Protein AF-D2V9Y1-F1 (afdb_monomer_lite)

Secondary structure (DSSP, 8-state):
-HHHHHHHHHHHHHH-HHHHHHHHTTPEEEEEEEEEEEEEEEEEEETTEEEEEEEEEEEEEEEEEEETTEEEEEEEEEEEEES-HHHHHHHHHHHHHHHHHHHHHHHT--GGGTHHHHHHHTT-

Sequence (124 aa):
MIINYLKHQLTQKEKSDMYKHFDRYKLTMKIKDINVDYVDEVEKKIGNNTILSYHAGVSVIVSMTYDNFNSHEQIGCGNFQCDSRGKAVLEAKRIAIDDACQRVCRVFGDIHSGHHNLMMARKQ

InterPro domains:
  IPR041247 Rad52 family [PF04098] (29-111)
  IPR042525 DNA repair protein Rad52/59/22 superfamily [G3DSA:3.30.390.80] (8-117)

Structure (mmCIF, N/CA/C/O backbone):
data_AF-D2V9Y1-F1
#
_entry.id   AF-D2V9Y1-F1
#
loop_
_atom_site.group_PDB
_atom_site.id
_atom_site.type_symbol
_atom_site.label_atom_id
_atom_site.label_alt_id
_atom_site.label_comp_id
_atom_site.label_asym_id
_atom_site.label_entity_id
_atom_site.label_seq_id
_atom_site.pdbx_PDB_ins_code
_atom_site.Cartn_x
_atom_site.Cartn_y
_atom_site.Cartn_z
_atom_site.occupancy
_atom_site.B_iso_or_equiv
_atom_site.auth_seq_id
_atom_site.auth_comp_id
_atom_site.auth_asym_id
_atom_site.auth_atom_id
_atom_site.pdbx_PDB_model_num
ATOM 1 N N . MET A 1 1 ? -23.511 6.122 -7.825 1.00 54.66 1 MET A N 1
ATOM 2 C CA . MET A 1 1 ? -22.543 5.686 -6.789 1.00 54.66 1 MET A CA 1
ATOM 3 C C . MET A 1 1 ? -21.149 5.405 -7.369 1.00 54.66 1 MET A C 1
ATOM 5 O O . MET A 1 1 ? -20.185 5.962 -6.865 1.00 54.66 1 MET A O 1
ATOM 9 N N . ILE A 1 2 ? -21.037 4.652 -8.473 1.00 54.03 2 ILE A N 1
ATOM 10 C CA . ILE A 1 2 ? -19.758 4.295 -9.134 1.00 54.03 2 ILE A CA 1
ATOM 11 C C . ILE A 1 2 ? -18.949 5.518 -9.622 1.00 54.03 2 ILE A C 1
ATOM 13 O O . ILE A 1 2 ? -17.739 5.581 -9.429 1.00 54.03 2 ILE A O 1
ATOM 17 N N . ILE A 1 3 ? -19.615 6.535 -10.181 1.00 55.28 3 ILE A N 1
ATOM 18 C CA . ILE A 1 3 ? -18.956 7.738 -10.730 1.00 55.28 3 ILE A CA 1
ATOM 19 C C . ILE A 1 3 ? -18.210 8.539 -9.648 1.00 55.28 3 ILE A C 1
ATOM 21 O O . ILE A 1 3 ? -17.108 9.026 -9.888 1.00 55.28 3 ILE A O 1
ATOM 25 N N . ASN A 1 4 ? -18.7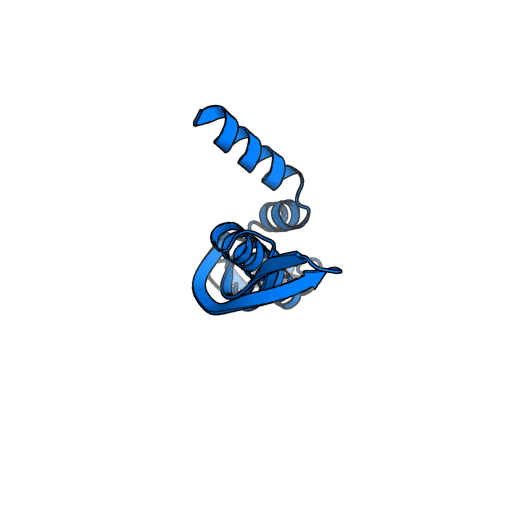74 8.644 -8.440 1.00 48.00 4 ASN A N 1
ATOM 26 C CA . ASN A 1 4 ? -18.153 9.392 -7.343 1.00 48.00 4 ASN A CA 1
ATOM 27 C C . ASN A 1 4 ? -16.939 8.657 -6.765 1.00 48.00 4 ASN A C 1
ATOM 29 O O . ASN A 1 4 ? -15.951 9.297 -6.421 1.00 48.00 4 ASN A O 1
ATOM 33 N N . TYR A 1 5 ? -16.985 7.323 -6.716 1.00 42.47 5 TYR A N 1
ATOM 34 C CA . TYR A 1 5 ? -15.850 6.506 -6.293 1.00 42.47 5 TYR A CA 1
ATOM 35 C C . TYR A 1 5 ? -14.673 6.628 -7.270 1.00 42.47 5 TYR A C 1
ATOM 37 O O . TYR A 1 5 ? -13.550 6.887 -6.848 1.00 42.47 5 TYR A O 1
ATOM 45 N N . LEU A 1 6 ? -14.935 6.534 -8.579 1.00 41.56 6 LEU A N 1
ATOM 46 C CA . LEU A 1 6 ? -13.905 6.697 -9.611 1.00 41.56 6 LEU A CA 1
ATOM 47 C C . LEU A 1 6 ? -13.296 8.104 -9.601 1.00 41.56 6 LEU A C 1
ATOM 49 O O . LEU A 1 6 ? -12.076 8.238 -9.641 1.00 41.56 6 LEU A O 1
ATOM 53 N N . LYS A 1 7 ? -14.126 9.148 -9.470 1.00 45.59 7 LYS A N 1
ATOM 54 C CA . LYS A 1 7 ? -13.642 10.529 -9.315 1.00 45.59 7 LYS A CA 1
ATOM 55 C C . LYS A 1 7 ? -12.767 10.681 -8.073 1.00 45.59 7 LYS A C 1
ATOM 57 O O . LYS A 1 7 ? -11.687 11.250 -8.166 1.00 45.59 7 LYS A O 1
ATOM 62 N N . HIS A 1 8 ? -13.177 10.132 -6.932 1.00 50.62 8 HIS A N 1
ATOM 63 C CA . HIS A 1 8 ? -12.390 10.189 -5.701 1.00 50.62 8 HIS A CA 1
ATOM 64 C C . HIS A 1 8 ? -11.035 9.467 -5.837 1.00 50.62 8 HIS A C 1
ATOM 66 O O . HIS A 1 8 ? -10.018 10.012 -5.419 1.00 50.62 8 HIS A O 1
ATOM 72 N N . GLN A 1 9 ? -10.993 8.293 -6.480 1.00 50.44 9 GLN A N 1
ATOM 73 C CA . GLN A 1 9 ? -9.746 7.566 -6.768 1.00 50.44 9 GLN A CA 1
ATOM 74 C C . GLN A 1 9 ? -8.804 8.360 -7.689 1.00 50.44 9 GLN A C 1
ATOM 76 O O . GLN A 1 9 ? -7.615 8.477 -7.401 1.00 50.44 9 GLN A O 1
ATOM 81 N N . LEU A 1 10 ? -9.337 8.972 -8.754 1.00 54.69 10 LEU A N 1
ATOM 82 C CA . LEU A 1 10 ? -8.582 9.865 -9.643 1.00 54.69 10 LEU A CA 1
ATOM 83 C C . LEU A 1 10 ? -8.013 11.072 -8.887 1.00 54.69 10 LEU A C 1
ATOM 85 O O . LEU A 1 10 ? -6.830 11.373 -9.009 1.00 54.69 10 LEU A O 1
ATOM 89 N N . THR A 1 11 ? -8.822 11.690 -8.024 1.00 53.75 11 THR A N 1
ATOM 90 C CA . THR A 1 11 ? -8.402 12.871 -7.254 1.00 53.75 11 THR A CA 1
ATOM 91 C C . THR A 1 11 ? -7.305 12.527 -6.238 1.00 53.75 11 THR A C 1
ATOM 93 O O . THR A 1 11 ? -6.419 13.338 -5.977 1.00 53.75 11 THR A O 1
ATOM 96 N N . GLN A 1 12 ? -7.339 11.327 -5.644 1.00 55.38 12 GLN A N 1
ATOM 97 C CA . GLN A 1 12 ? -6.270 10.868 -4.750 1.00 55.38 12 GLN A CA 1
ATOM 98 C C . GLN A 1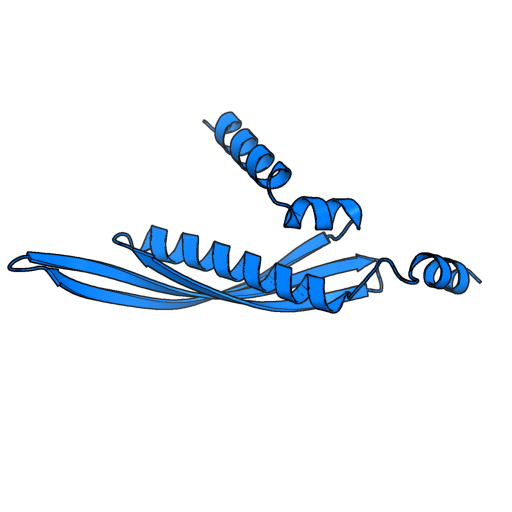 12 ? -4.983 10.531 -5.510 1.00 55.38 12 GLN A C 1
ATOM 100 O O . GLN A 1 12 ? -3.895 10.870 -5.043 1.00 55.38 12 GLN A O 1
ATOM 105 N N . LYS A 1 13 ? -5.102 9.942 -6.705 1.00 57.47 13 LYS A N 1
ATOM 106 C CA . LYS A 1 13 ? -3.963 9.668 -7.588 1.00 57.47 13 LYS A CA 1
ATOM 107 C C . LYS A 1 13 ? -3.257 10.959 -8.019 1.00 57.47 13 LYS A C 1
ATOM 109 O O . LYS A 1 13 ? -2.038 11.030 -7.952 1.00 57.47 13 LYS A O 1
ATOM 114 N N . GLU A 1 14 ? -4.010 11.995 -8.385 1.00 57.88 14 GLU A N 1
ATOM 115 C CA . GLU A 1 14 ? -3.469 13.306 -8.786 1.00 57.88 14 GLU A CA 1
ATOM 116 C C . GLU A 1 14 ? -2.800 14.068 -7.633 1.00 57.88 14 GLU A C 1
ATOM 118 O O . GLU A 1 14 ? -1.880 14.856 -7.856 1.00 57.88 14 GLU A O 1
ATOM 123 N N . LYS A 1 15 ? -3.239 13.842 -6.389 1.00 63.53 15 LYS A N 1
ATOM 124 C CA . LYS A 1 15 ? -2.666 14.494 -5.202 1.00 63.53 15 LYS A CA 1
ATOM 125 C C . LYS A 1 15 ? -1.422 13.800 -4.659 1.00 63.53 15 LYS A C 1
ATOM 127 O O . LYS A 1 15 ? -0.627 14.454 -3.995 1.00 63.53 15 LYS A O 1
ATOM 132 N N . SER A 1 16 ? -1.245 12.513 -4.930 1.00 64.69 16 SER A N 1
ATOM 133 C CA . SER A 1 16 ? -0.113 11.745 -4.417 1.00 64.69 16 SER A CA 1
ATOM 134 C C . SER A 1 16 ? 1.156 12.023 -5.222 1.00 64.69 16 SER A C 1
ATOM 136 O O . SER A 1 16 ? 1.237 11.739 -6.419 1.00 64.69 16 SER A O 1
ATOM 138 N N . ASP A 1 17 ? 2.178 12.549 -4.551 1.00 66.69 17 ASP A N 1
ATOM 139 C CA . ASP A 1 17 ? 3.473 12.842 -5.174 1.00 66.69 17 ASP A CA 1
ATOM 140 C C . ASP A 1 17 ? 4.165 11.582 -5.710 1.00 66.69 17 ASP A C 1
ATOM 142 O O . ASP A 1 17 ? 4.879 11.645 -6.710 1.00 66.69 17 ASP A O 1
ATOM 146 N N . MET A 1 18 ? 3.869 10.419 -5.123 1.00 67.38 18 MET A N 1
ATOM 147 C CA . MET A 1 18 ? 4.318 9.120 -5.619 1.00 67.38 18 MET A CA 1
ATOM 148 C C . MET A 1 18 ? 3.749 8.815 -7.011 1.00 67.38 18 MET A C 1
ATOM 150 O O . MET A 1 18 ? 4.490 8.444 -7.917 1.00 67.38 18 MET A O 1
ATOM 154 N N . TYR A 1 19 ? 2.447 9.013 -7.223 1.00 66.12 19 TYR A N 1
ATOM 155 C CA . TYR A 1 19 ? 1.838 8.753 -8.530 1.00 66.12 19 TYR A CA 1
ATOM 156 C C . TYR A 1 19 ? 2.288 9.760 -9.591 1.00 66.12 19 TYR A C 1
ATOM 158 O O . TYR A 1 19 ? 2.488 9.370 -10.741 1.00 66.12 19 TYR A O 1
ATOM 166 N N . LYS A 1 20 ? 2.524 11.024 -9.213 1.00 70.31 20 LYS A N 1
ATOM 167 C CA . LYS A 1 20 ? 3.159 12.006 -10.110 1.00 70.31 20 LYS A CA 1
ATOM 168 C C . LYS A 1 20 ? 4.572 11.577 -10.502 1.00 70.31 20 LYS A C 1
ATOM 170 O O . LYS A 1 20 ? 4.977 11.793 -11.641 1.00 70.31 20 LYS A O 1
ATOM 175 N N . HIS A 1 21 ? 5.316 10.973 -9.574 1.00 68.81 21 HIS A N 1
ATOM 176 C CA . HIS A 1 21 ? 6.627 10.399 -9.856 1.00 68.81 21 HIS A CA 1
ATOM 177 C C . HIS A 1 21 ? 6.496 9.260 -10.875 1.00 68.81 21 HIS A C 1
ATOM 179 O O . HIS A 1 21 ? 7.158 9.300 -11.906 1.00 68.81 21 HIS A O 1
ATOM 185 N N . PHE A 1 22 ? 5.581 8.307 -10.671 1.00 73.19 22 PHE A N 1
ATOM 186 C CA . PHE A 1 22 ? 5.387 7.210 -11.627 1.00 73.19 22 PHE A CA 1
ATOM 187 C C . PHE A 1 22 ? 5.053 7.711 -13.026 1.00 73.19 22 PHE A C 1
ATOM 189 O O . PHE A 1 22 ? 5.660 7.260 -13.992 1.00 73.19 22 PHE A O 1
ATOM 196 N N . ASP A 1 23 ? 4.132 8.667 -13.128 1.00 72.56 23 ASP A N 1
ATOM 197 C CA . ASP A 1 23 ? 3.695 9.209 -14.411 1.00 72.56 23 ASP A CA 1
ATOM 198 C C . ASP A 1 23 ? 4.831 9.958 -15.123 1.00 72.56 23 ASP A C 1
ATOM 200 O O . ASP A 1 23 ? 5.095 9.727 -16.305 1.00 72.56 23 ASP A O 1
ATOM 204 N N . ARG A 1 24 ? 5.606 10.761 -14.377 1.00 73.62 24 ARG A N 1
ATOM 205 C CA . ARG A 1 24 ? 6.778 11.481 -14.900 1.00 73.62 24 ARG A CA 1
ATOM 206 C C . ARG A 1 24 ? 7.804 10.547 -15.546 1.00 73.62 24 ARG A C 1
ATOM 208 O O . ARG A 1 24 ? 8.347 10.897 -16.593 1.00 73.62 24 ARG A O 1
ATOM 215 N N . TYR A 1 25 ? 8.078 9.388 -14.946 1.00 71.50 25 TYR A N 1
ATOM 216 C CA . TYR A 1 25 ? 9.054 8.422 -15.477 1.00 71.50 25 TYR A CA 1
ATOM 217 C C . TYR A 1 25 ? 8.406 7.247 -16.208 1.00 71.50 25 TYR A C 1
ATOM 219 O O . TYR A 1 25 ? 9.106 6.302 -16.551 1.00 71.50 25 TYR A O 1
ATOM 227 N N . LYS A 1 26 ? 7.094 7.286 -16.469 1.00 79.06 26 LYS A N 1
ATOM 228 C CA . LYS A 1 26 ? 6.347 6.189 -17.108 1.00 79.06 26 LYS A CA 1
ATOM 229 C C . LYS A 1 26 ? 6.535 4.830 -16.412 1.00 79.06 26 LYS A C 1
ATOM 231 O O . LYS A 1 26 ? 6.512 3.788 -17.064 1.00 79.06 26 LYS A O 1
ATOM 236 N N . LEU A 1 27 ? 6.708 4.833 -15.088 1.00 83.25 27 LEU A N 1
ATOM 237 C CA . LEU A 1 27 ? 6.828 3.609 -14.300 1.00 83.25 27 LEU A CA 1
ATOM 238 C C . LEU A 1 27 ? 5.486 2.880 -14.270 1.00 83.25 27 LEU A C 1
ATOM 240 O O . LEU A 1 27 ? 4.454 3.446 -13.906 1.00 83.25 27 LEU A O 1
ATOM 244 N N . THR A 1 28 ? 5.509 1.593 -14.602 1.00 88.00 28 THR A N 1
ATOM 245 C CA . THR A 1 28 ? 4.348 0.712 -14.473 1.00 88.00 28 THR A CA 1
ATOM 246 C C . THR A 1 28 ? 4.462 -0.090 -13.184 1.00 88.00 28 THR A C 1
ATOM 248 O O . THR A 1 28 ? 5.390 -0.881 -13.028 1.00 88.00 28 THR A O 1
ATOM 251 N N . MET A 1 29 ? 3.512 0.105 -12.268 1.00 89.44 29 MET A N 1
ATOM 252 C CA . MET A 1 29 ? 3.426 -0.629 -11.003 1.00 89.44 29 MET A CA 1
ATOM 253 C C . MET A 1 29 ? 2.578 -1.896 -11.162 1.00 89.44 29 MET A C 1
ATOM 255 O O . MET A 1 29 ? 1.468 -1.848 -11.694 1.00 89.44 29 MET A O 1
ATOM 259 N N . LYS A 1 30 ? 3.060 -3.016 -10.622 1.00 93.25 30 LYS A N 1
ATOM 260 C CA . LYS A 1 30 ? 2.315 -4.268 -10.476 1.00 93.25 30 LYS A CA 1
ATOM 261 C C . LYS A 1 30 ? 2.470 -4.799 -9.055 1.00 93.25 30 LYS A C 1
ATOM 263 O O . LYS A 1 30 ? 3.584 -5.017 -8.591 1.00 93.25 30 LYS A O 1
ATOM 268 N N . ILE A 1 31 ? 1.352 -5.073 -8.393 1.00 95.62 31 ILE A N 1
ATOM 269 C CA . ILE A 1 31 ? 1.356 -5.846 -7.148 1.00 95.62 31 ILE A CA 1
ATOM 270 C C . ILE A 1 31 ? 1.509 -7.321 -7.528 1.00 95.62 31 ILE A C 1
ATOM 272 O O . ILE A 1 31 ? 0.726 -7.836 -8.329 1.00 95.62 31 ILE A O 1
ATOM 276 N N . LYS A 1 32 ? 2.551 -7.977 -7.012 1.00 96.62 32 LYS A N 1
ATOM 277 C CA . LYS A 1 32 ? 2.812 -9.404 -7.241 1.00 96.62 32 LYS A CA 1
ATOM 278 C C . LYS A 1 32 ? 2.107 -10.270 -6.213 1.00 96.62 32 LYS A C 1
ATOM 280 O O . LYS A 1 32 ? 1.516 -11.271 -6.602 1.00 96.62 32 LYS A O 1
ATOM 285 N N . ASP A 1 33 ? 2.154 -9.859 -4.951 1.00 97.69 33 ASP A N 1
ATOM 286 C CA . ASP A 1 33 ? 1.528 -10.587 -3.856 1.00 97.69 33 ASP A CA 1
ATOM 287 C C . ASP A 1 33 ? 1.150 -9.653 -2.701 1.00 97.69 33 ASP A C 1
ATOM 289 O O . ASP A 1 33 ? 1.752 -8.588 -2.532 1.00 97.69 33 ASP A O 1
ATOM 293 N N . ILE A 1 34 ? 0.141 -10.051 -1.928 1.00 97.81 34 ILE A N 1
ATOM 294 C CA . ILE A 1 34 ? -0.305 -9.389 -0.699 1.00 97.81 34 ILE A CA 1
ATOM 295 C C . ILE A 1 34 ? -0.614 -10.475 0.325 1.00 97.81 34 ILE A C 1
ATOM 297 O O . ILE A 1 34 ? -1.585 -11.214 0.154 1.00 97.81 34 ILE A O 1
ATOM 301 N N . ASN A 1 35 ? 0.117 -10.487 1.435 1.00 98.44 35 ASN A N 1
ATOM 302 C CA . ASN A 1 35 ? -0.139 -11.387 2.546 1.00 98.44 35 ASN A CA 1
ATOM 303 C C . ASN A 1 35 ? -0.610 -10.621 3.786 1.00 98.44 35 ASN A C 1
ATOM 305 O O . ASN A 1 35 ? -0.029 -9.610 4.173 1.00 98.44 35 ASN A O 1
ATOM 309 N N . VAL A 1 36 ? -1.681 -11.105 4.416 1.00 98.25 36 VAL A N 1
ATOM 310 C CA . VAL A 1 36 ? -2.076 -10.639 5.751 1.00 98.25 36 VAL A CA 1
ATOM 311 C C . VAL A 1 36 ? -1.353 -11.528 6.752 1.00 98.25 36 VAL A C 1
ATOM 313 O O . VAL A 1 36 ? -1.737 -12.680 6.931 1.00 98.25 36 VAL A O 1
ATOM 316 N N . ASP A 1 37 ? -0.299 -10.999 7.368 1.00 98.44 37 ASP A N 1
ATOM 317 C CA . ASP A 1 37 ? 0.598 -11.776 8.226 1.00 98.44 37 ASP A CA 1
ATOM 318 C C . ASP A 1 37 ? -0.069 -12.116 9.565 1.00 98.44 37 ASP A C 1
ATOM 320 O O . ASP A 1 37 ? 0.062 -13.231 10.064 1.00 98.44 37 ASP A O 1
ATOM 324 N N . TYR A 1 38 ? -0.818 -11.164 10.132 1.00 98.44 38 TYR A N 1
ATOM 325 C CA . TYR A 1 38 ? -1.598 -11.363 11.353 1.00 98.44 38 TYR A CA 1
ATOM 326 C C . TYR A 1 38 ? -2.786 -10.401 11.436 1.00 98.44 38 TYR A C 1
ATOM 328 O O . TYR A 1 38 ? -2.797 -9.329 10.820 1.00 98.44 38 TYR A O 1
ATOM 336 N N . VAL A 1 39 ? -3.785 -10.790 12.232 1.00 98.06 39 VAL A N 1
ATOM 337 C CA . VAL A 1 39 ? -4.895 -9.933 12.659 1.00 98.06 39 VAL A CA 1
ATOM 338 C C . VAL A 1 39 ? -5.247 -10.292 14.096 1.00 98.06 39 VAL A C 1
ATOM 340 O O . VAL A 1 39 ? -5.962 -11.266 14.332 1.00 98.06 39 VAL A O 1
ATOM 343 N N . ASP A 1 40 ? -4.771 -9.482 15.029 1.00 98.06 40 ASP A N 1
ATOM 344 C CA . ASP A 1 40 ? -4.932 -9.718 16.456 1.00 98.06 40 ASP A CA 1
ATOM 345 C C . ASP A 1 40 ? -6.081 -8.890 17.016 1.00 98.06 40 ASP A C 1
ATOM 347 O O . ASP A 1 40 ? -6.266 -7.720 16.666 1.00 98.06 40 ASP A O 1
ATOM 351 N N . GLU A 1 41 ? -6.841 -9.500 17.916 1.00 97.25 41 GLU A N 1
ATOM 352 C CA . GLU A 1 41 ? -7.829 -8.822 18.741 1.00 97.25 41 GLU A CA 1
ATOM 353 C C . GLU A 1 41 ? -7.162 -8.370 20.044 1.00 97.25 41 GLU A C 1
ATOM 355 O O . GLU A 1 41 ? -6.516 -9.147 20.743 1.00 97.25 41 GLU A O 1
ATOM 360 N N . VAL A 1 42 ? -7.279 -7.082 20.345 1.00 93.88 42 VAL A N 1
ATOM 361 C CA . VAL A 1 42 ? -6.606 -6.411 21.453 1.00 93.88 42 VAL A CA 1
ATOM 362 C C . VAL A 1 42 ? -7.653 -5.695 22.290 1.00 93.88 42 VAL A C 1
ATOM 364 O O . VAL A 1 42 ? -8.209 -4.668 21.882 1.00 93.88 42 VAL A O 1
ATOM 367 N N . GLU A 1 43 ? -7.889 -6.210 23.490 1.00 93.00 43 GLU A N 1
ATOM 368 C CA . GLU A 1 43 ? -8.713 -5.547 24.494 1.00 93.00 43 GLU A CA 1
ATOM 369 C C . GLU A 1 43 ? -7.935 -4.408 25.165 1.00 93.00 43 GLU A C 1
ATOM 371 O O . GLU A 1 43 ? -6.856 -4.600 25.729 1.00 93.00 43 GLU A O 1
ATOM 376 N N . LYS A 1 44 ? -8.505 -3.202 25.149 1.00 86.38 44 LYS A N 1
ATOM 377 C CA . LYS A 1 44 ? -8.012 -2.052 25.912 1.00 86.38 44 LYS A CA 1
ATOM 378 C C . LYS A 1 44 ? -8.990 -1.712 27.023 1.00 86.38 44 LYS A C 1
ATOM 380 O O . LYS A 1 44 ? -10.128 -1.328 26.762 1.00 86.38 44 LYS A O 1
ATOM 385 N N . LYS A 1 45 ? -8.523 -1.782 28.268 1.00 88.62 45 LYS A N 1
ATOM 386 C CA . LYS A 1 45 ? -9.262 -1.259 29.421 1.00 88.62 45 LYS A CA 1
ATOM 387 C C . LYS A 1 45 ? -9.053 0.249 29.516 1.00 88.62 45 LYS A C 1
ATOM 389 O O . LYS A 1 45 ? -7.921 0.710 29.636 1.00 88.62 45 LYS A O 1
ATOM 394 N N . ILE A 1 46 ? -10.141 1.009 29.461 1.00 85.19 46 ILE A N 1
ATOM 395 C CA . ILE A 1 46 ? -10.156 2.458 29.672 1.00 85.19 46 ILE A CA 1
ATOM 396 C C . ILE A 1 46 ? -11.122 2.739 30.823 1.00 85.19 46 ILE A C 1
ATOM 398 O O . ILE A 1 46 ? -12.343 2.718 30.658 1.00 85.19 46 ILE A O 1
ATOM 402 N N . GLY A 1 47 ? -10.565 2.958 32.017 1.00 87.38 47 GLY A N 1
ATOM 403 C CA . GLY A 1 47 ? -11.345 3.015 33.254 1.00 87.38 47 GLY A CA 1
ATOM 404 C C . GLY A 1 47 ? -12.055 1.684 33.517 1.00 87.38 47 GLY A C 1
ATOM 405 O O . GLY A 1 47 ? -11.412 0.636 33.536 1.00 87.38 47 GLY A O 1
ATOM 406 N N . ASN A 1 48 ? -13.381 1.732 33.669 1.00 89.75 48 ASN A N 1
ATOM 407 C CA . ASN A 1 48 ? -14.225 0.545 33.863 1.00 89.75 48 ASN A CA 1
ATOM 408 C C . ASN A 1 48 ? -14.725 -0.076 32.546 1.00 89.75 48 ASN A C 1
ATOM 410 O O . ASN A 1 48 ? -15.410 -1.096 32.582 1.00 89.75 48 ASN A O 1
ATOM 414 N N . ASN A 1 49 ? -14.407 0.525 31.396 1.00 87.44 49 ASN A N 1
ATOM 415 C CA . ASN A 1 49 ? -14.855 0.042 30.094 1.00 87.44 49 ASN A CA 1
ATOM 416 C C . ASN A 1 49 ? -13.763 -0.786 29.415 1.00 87.44 49 ASN A C 1
ATOM 418 O O . ASN A 1 49 ? -12.584 -0.430 29.451 1.00 87.44 49 ASN A O 1
ATOM 422 N N . THR A 1 50 ? -14.176 -1.845 28.726 1.00 87.50 50 THR A N 1
ATOM 423 C CA . THR A 1 50 ? -13.314 -2.621 27.831 1.00 87.50 50 THR A CA 1
ATOM 424 C C . THR A 1 50 ? -13.670 -2.256 26.398 1.00 87.50 50 THR A C 1
ATOM 426 O O . THR A 1 50 ? -14.823 -2.386 25.992 1.00 87.50 50 THR A O 1
ATOM 429 N N . ILE A 1 51 ? -12.693 -1.767 25.640 1.00 91.06 51 ILE A N 1
ATOM 430 C CA . ILE A 1 51 ? -12.839 -1.454 24.220 1.00 91.06 51 ILE A CA 1
ATOM 431 C C . ILE A 1 51 ? -12.076 -2.499 23.423 1.00 91.06 51 ILE A C 1
ATOM 433 O O . ILE A 1 51 ? -10.923 -2.805 23.728 1.00 91.06 51 ILE A O 1
ATOM 437 N N . LEU A 1 52 ? -12.717 -3.011 22.380 1.00 93.25 52 LEU A N 1
ATOM 438 C CA . LEU A 1 52 ? -12.095 -3.927 21.445 1.00 93.25 52 LEU A CA 1
ATOM 439 C C . LEU A 1 52 ? -11.366 -3.155 20.347 1.00 93.25 52 LEU A C 1
ATOM 441 O O . LEU A 1 52 ? -11.921 -2.234 19.747 1.00 93.25 52 LEU A O 1
ATOM 445 N N . SER A 1 53 ? -10.126 -3.534 20.070 1.00 95.19 53 SER A N 1
ATOM 446 C CA . SER A 1 53 ? -9.361 -3.019 18.938 1.00 95.19 53 SER A CA 1
ATOM 447 C C . SER A 1 53 ? -8.728 -4.169 18.172 1.00 95.19 53 SER A C 1
ATOM 449 O O . SER A 1 53 ? -8.454 -5.215 18.739 1.00 95.19 53 SER A O 1
ATOM 451 N N . TYR A 1 54 ? -8.494 -3.978 16.884 1.00 97.69 54 TYR A N 1
ATOM 452 C CA . TYR A 1 54 ? -7.884 -4.964 16.008 1.00 97.69 54 TYR A CA 1
ATOM 453 C C . TYR A 1 54 ? -6.587 -4.404 15.463 1.00 97.69 54 TYR A C 1
ATOM 455 O O . TYR A 1 54 ? -6.576 -3.278 14.958 1.00 97.69 54 TYR A O 1
ATOM 463 N N . HIS A 1 55 ? -5.518 -5.185 15.547 1.00 98.06 55 HIS A N 1
ATOM 464 C CA . HIS A 1 55 ? -4.208 -4.846 15.016 1.00 98.06 55 HIS A CA 1
ATOM 465 C C . HIS A 1 55 ? -3.866 -5.805 13.879 1.00 98.06 55 HIS A C 1
ATOM 467 O O . HIS A 1 55 ? -3.803 -7.013 14.083 1.00 98.06 55 HIS A O 1
ATOM 473 N N . ALA A 1 56 ? -3.688 -5.276 12.673 1.00 98.56 56 ALA A N 1
ATOM 474 C CA . ALA A 1 56 ? -3.354 -6.077 11.503 1.00 98.56 56 ALA A CA 1
ATOM 475 C C . ALA A 1 56 ? -1.958 -5.729 10.994 1.00 98.56 56 ALA A C 1
ATOM 477 O O . ALA A 1 56 ? -1.621 -4.547 10.911 1.00 98.56 56 ALA A O 1
ATOM 478 N N . GLY A 1 57 ? -1.199 -6.752 10.604 1.00 98.56 57 GLY A N 1
ATOM 479 C CA . GLY A 1 57 ? 0.060 -6.635 9.875 1.00 98.56 57 GLY A CA 1
ATOM 480 C C . GLY A 1 57 ? -0.068 -7.240 8.485 1.00 98.56 57 GLY A C 1
ATOM 481 O O . GLY A 1 57 ? -0.702 -8.281 8.304 1.00 98.56 57 GLY A O 1
ATOM 482 N N . VAL A 1 58 ? 0.490 -6.558 7.492 1.00 98.81 58 VAL A N 1
ATOM 483 C CA . VAL A 1 58 ? 0.417 -6.942 6.084 1.00 98.81 58 VAL A CA 1
ATOM 484 C C . VAL A 1 58 ? 1.777 -6.743 5.432 1.00 98.81 58 VAL A C 1
ATOM 486 O O . VAL A 1 58 ? 2.401 -5.691 5.595 1.00 98.81 58 VAL A O 1
ATOM 489 N N . SER A 1 59 ? 2.169 -7.712 4.614 1.00 98.56 59 SER A N 1
ATOM 490 C CA . SER A 1 59 ? 3.312 -7.638 3.718 1.00 98.56 59 SER A CA 1
ATOM 491 C C . SER A 1 59 ? 2.848 -7.656 2.258 1.00 98.56 59 SER A C 1
ATOM 493 O O . SER A 1 59 ? 1.858 -8.294 1.893 1.00 98.56 59 SER A O 1
ATOM 495 N N . VAL A 1 60 ? 3.520 -6.888 1.403 1.00 98.25 60 VAL A N 1
ATOM 496 C CA . VAL A 1 60 ? 3.187 -6.748 -0.022 1.00 98.25 60 VAL A CA 1
ATOM 497 C C . VAL A 1 60 ? 4.455 -6.802 -0.850 1.00 98.25 60 VAL A C 1
ATOM 499 O O . VAL A 1 60 ? 5.445 -6.175 -0.494 1.00 98.25 60 VAL A O 1
ATOM 502 N N . ILE A 1 61 ? 4.415 -7.488 -1.991 1.00 97.69 61 ILE A N 1
ATOM 503 C CA . ILE A 1 61 ? 5.484 -7.435 -2.992 1.00 97.69 61 IL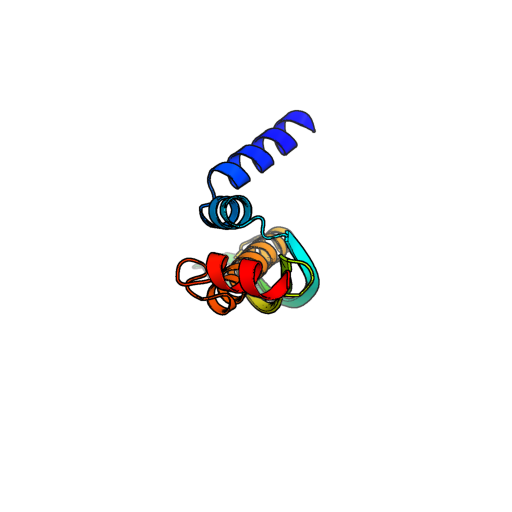E A CA 1
ATOM 504 C C . ILE A 1 61 ? 5.010 -6.573 -4.161 1.00 97.69 61 ILE A C 1
ATOM 506 O O . ILE A 1 61 ? 4.037 -6.908 -4.845 1.00 97.69 61 ILE A O 1
ATOM 510 N N . VAL A 1 62 ? 5.716 -5.470 -4.413 1.00 95.50 62 VAL A N 1
ATOM 511 C CA . VAL A 1 62 ? 5.485 -4.595 -5.569 1.00 95.50 62 VAL A CA 1
ATOM 512 C C . VAL A 1 62 ? 6.643 -4.720 -6.543 1.00 95.50 62 VAL A C 1
ATOM 514 O O . VAL A 1 62 ? 7.807 -4.694 -6.156 1.00 95.50 62 VAL A O 1
ATOM 517 N N . SER A 1 63 ? 6.302 -4.803 -7.824 1.00 93.69 63 SER A N 1
ATOM 518 C CA . SER A 1 63 ? 7.214 -4.667 -8.951 1.00 93.69 63 SER A CA 1
ATOM 519 C C . SER A 1 63 ? 6.941 -3.342 -9.656 1.00 93.69 63 SER A C 1
ATOM 521 O O . SER A 1 63 ? 5.783 -3.015 -9.929 1.00 93.69 63 SER A O 1
ATOM 523 N N . MET A 1 64 ? 7.988 -2.585 -9.976 1.00 90.44 64 MET A N 1
ATOM 524 C CA . MET A 1 64 ? 7.889 -1.460 -10.906 1.00 90.44 64 MET A CA 1
ATOM 525 C C . MET A 1 64 ? 8.796 -1.686 -12.098 1.00 90.44 64 MET A C 1
ATOM 527 O O . MET A 1 64 ? 9.927 -2.142 -11.953 1.00 90.44 64 MET A O 1
ATOM 531 N N . THR A 1 65 ? 8.283 -1.347 -13.273 1.00 90.00 65 THR A N 1
ATOM 532 C CA . THR A 1 65 ? 8.984 -1.469 -14.553 1.00 90.00 65 THR A CA 1
ATOM 533 C C . THR A 1 65 ? 9.103 -0.090 -15.188 1.00 90.00 65 THR A C 1
ATOM 535 O O . THR A 1 65 ? 8.088 0.586 -15.361 1.00 90.00 65 THR A O 1
ATOM 538 N N . TYR A 1 66 ? 10.327 0.322 -15.516 1.00 82.31 66 TYR A N 1
ATOM 539 C CA . TYR A 1 66 ? 10.616 1.555 -16.255 1.00 82.31 66 TYR A CA 1
ATOM 540 C C . TYR A 1 66 ? 10.626 1.312 -17.766 1.00 82.31 66 TYR A C 1
ATOM 542 O O . TYR A 1 66 ? 9.984 2.030 -18.527 1.00 82.31 66 TYR A O 1
ATOM 550 N N . ASP A 1 67 ? 11.319 0.257 -18.190 1.00 79.62 67 ASP A N 1
ATOM 551 C CA . ASP A 1 67 ? 11.359 -0.219 -19.568 1.00 79.62 67 ASP A CA 1
ATOM 552 C C . ASP A 1 67 ? 11.463 -1.754 -19.594 1.00 79.62 67 ASP A C 1
ATOM 554 O O . ASP A 1 67 ? 11.503 -2.404 -18.550 1.00 79.62 67 ASP A O 1
ATOM 558 N N . ASN A 1 68 ? 11.515 -2.345 -20.789 1.00 74.31 68 ASN A N 1
ATOM 559 C CA . ASN A 1 68 ? 11.551 -3.802 -20.974 1.00 74.31 68 ASN A CA 1
ATOM 560 C C . ASN A 1 68 ? 12.749 -4.508 -20.309 1.00 74.31 68 ASN A C 1
ATOM 562 O O . ASN A 1 68 ? 12.750 -5.734 -20.222 1.00 74.31 68 ASN A O 1
AT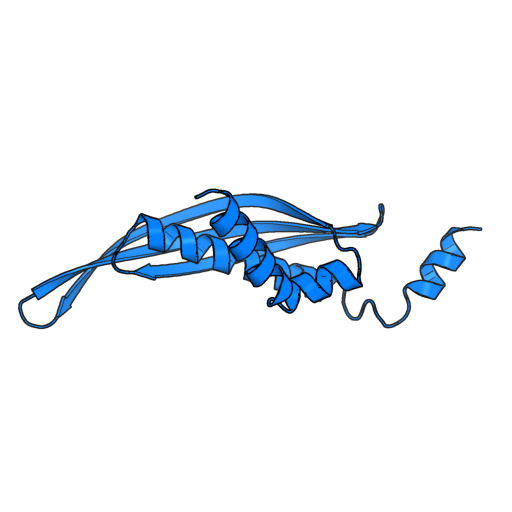OM 566 N N . PHE A 1 69 ? 13.770 -3.769 -19.877 1.00 76.69 69 PHE A N 1
ATOM 567 C CA . PHE A 1 69 ? 15.010 -4.303 -19.317 1.00 76.69 69 PHE A CA 1
ATOM 568 C C . PHE A 1 69 ? 15.267 -3.838 -17.883 1.00 76.69 69 PHE A C 1
ATOM 570 O O . PHE A 1 69 ? 16.201 -4.327 -17.249 1.00 76.69 69 PHE A O 1
ATOM 577 N N . ASN A 1 70 ? 14.474 -2.894 -17.375 1.00 82.94 70 ASN A N 1
ATOM 578 C CA . ASN A 1 70 ? 14.666 -2.302 -16.066 1.00 82.94 70 ASN A CA 1
ATOM 579 C C . ASN A 1 70 ? 13.394 -2.418 -15.223 1.00 82.94 70 ASN A C 1
ATOM 581 O O . ASN A 1 70 ? 12.465 -1.606 -15.317 1.00 82.94 70 ASN A O 1
ATOM 585 N N . SER A 1 71 ? 13.380 -3.454 -14.388 1.00 90.56 71 SER A N 1
ATOM 586 C CA . SER A 1 71 ? 12.346 -3.689 -13.393 1.00 90.56 71 SER A CA 1
ATOM 587 C C . SER A 1 71 ? 12.964 -4.046 -12.052 1.00 90.56 71 SER A C 1
ATOM 589 O O . SER A 1 71 ? 13.891 -4.857 -11.990 1.00 90.56 71 SER A O 1
ATOM 591 N N . HIS A 1 72 ? 12.388 -3.515 -10.982 1.00 92.38 72 HIS A N 1
ATOM 592 C CA . HIS A 1 72 ? 12.789 -3.827 -9.619 1.00 92.38 72 HIS A CA 1
ATOM 593 C C . HIS A 1 72 ? 11.582 -4.251 -8.796 1.00 92.38 72 HIS A C 1
ATOM 595 O O . HIS A 1 72 ? 10.473 -3.745 -8.980 1.00 92.38 72 HIS A O 1
ATOM 601 N N . GLU A 1 73 ? 11.818 -5.180 -7.876 1.00 95.06 73 GLU A N 1
ATOM 602 C CA . GLU A 1 73 ? 10.820 -5.648 -6.925 1.00 95.06 73 GLU A CA 1
ATOM 603 C C . GLU A 1 73 ? 11.290 -5.349 -5.509 1.00 95.06 73 GLU A C 1
ATOM 605 O O . GLU A 1 73 ? 12.476 -5.473 -5.199 1.00 95.06 73 GLU A O 1
ATOM 610 N N . GLN A 1 74 ? 10.361 -4.942 -4.653 1.00 96.75 74 GLN A N 1
ATOM 611 C CA . GLN A 1 74 ? 10.604 -4.802 -3.225 1.00 96.75 74 GLN A CA 1
ATOM 612 C C . GLN A 1 74 ? 9.393 -5.286 -2.448 1.00 96.75 74 GLN A C 1
ATOM 614 O O . GLN A 1 74 ? 8.244 -5.162 -2.881 1.00 96.75 74 GLN A O 1
ATOM 619 N N . ILE A 1 75 ? 9.690 -5.810 -1.267 1.00 97.81 75 ILE A N 1
ATOM 620 C CA . ILE A 1 75 ? 8.697 -6.041 -0.231 1.00 97.81 75 ILE A CA 1
ATOM 621 C C . ILE A 1 75 ? 8.392 -4.718 0.479 1.00 97.81 75 ILE A C 1
ATOM 623 O O . ILE A 1 75 ? 9.281 -3.885 0.646 1.00 97.81 75 ILE A O 1
ATOM 627 N N . GLY A 1 76 ? 7.160 -4.522 0.911 1.00 97.62 76 GLY A N 1
ATOM 628 C CA . GLY A 1 76 ? 6.780 -3.466 1.836 1.00 97.62 76 GLY A CA 1
ATOM 629 C C . GLY A 1 76 ? 5.915 -4.020 2.944 1.00 97.62 76 GLY A C 1
ATOM 630 O O . GLY A 1 76 ? 5.223 -5.025 2.761 1.00 97.62 76 GLY A O 1
ATOM 631 N N . CYS A 1 77 ? 5.979 -3.365 4.093 1.00 98.25 77 CYS A N 1
ATOM 632 C CA . CYS A 1 77 ? 5.275 -3.790 5.291 1.00 98.25 77 CYS A CA 1
ATOM 633 C C . CYS A 1 77 ? 4.395 -2.657 5.810 1.00 98.25 77 CYS A C 1
ATOM 635 O O . CYS A 1 77 ? 4.768 -1.487 5.784 1.00 98.25 77 CYS A O 1
ATOM 637 N N . GLY A 1 78 ? 3.225 -3.014 6.322 1.00 98.12 78 GLY A N 1
ATOM 638 C CA . GLY A 1 78 ? 2.295 -2.070 6.918 1.00 98.12 78 GLY A CA 1
ATOM 639 C C . GLY A 1 78 ? 1.571 -2.702 8.086 1.00 98.12 78 GLY A C 1
ATOM 640 O O . GLY A 1 78 ? 1.220 -3.880 8.053 1.00 98.12 78 GLY A O 1
ATOM 641 N N . ASN A 1 79 ? 1.337 -1.912 9.126 1.00 98.31 79 ASN A N 1
ATOM 642 C CA . ASN A 1 79 ? 0.463 -2.295 10.220 1.00 98.31 79 ASN A CA 1
ATOM 643 C C . ASN A 1 79 ? -0.508 -1.161 10.541 1.00 98.31 79 ASN A C 1
ATOM 645 O O . ASN A 1 79 ? -0.247 0.007 10.249 1.00 98.31 79 ASN A O 1
ATOM 649 N N . PHE A 1 80 ? -1.667 -1.520 11.082 1.00 98.00 80 PHE A N 1
ATOM 650 C CA . PHE A 1 80 ? -2.654 -0.540 11.510 1.00 98.00 80 PHE A CA 1
ATOM 651 C C . PHE A 1 80 ? -3.533 -1.104 12.619 1.00 98.00 80 PHE A C 1
ATOM 653 O O . PHE A 1 80 ? -3.930 -2.272 12.577 1.00 98.00 80 PHE A O 1
ATOM 660 N N . GLN A 1 81 ? -3.866 -0.258 13.594 1.00 97.00 81 GLN A N 1
ATOM 661 C CA . GLN A 1 81 ? -4.738 -0.611 14.708 1.00 97.00 81 GLN A CA 1
ATOM 662 C C . GLN A 1 81 ? -5.966 0.298 14.742 1.00 97.00 81 GLN A C 1
ATOM 664 O O . GLN A 1 81 ? -5.838 1.522 14.763 1.00 97.00 81 GLN A O 1
ATOM 669 N N . CYS A 1 82 ? -7.163 -0.289 14.776 1.00 95.31 82 CYS A N 1
ATOM 670 C CA . CYS A 1 82 ? -8.405 0.464 14.980 1.00 95.31 82 CYS A CA 1
ATOM 671 C C . CYS A 1 82 ? -9.528 -0.403 15.561 1.00 95.31 82 CYS A C 1
ATOM 673 O O . CYS A 1 82 ? -9.354 -1.590 15.802 1.00 95.31 82 CYS A O 1
ATOM 675 N N . ASP A 1 83 ? -10.688 0.197 15.792 1.00 94.38 83 ASP A N 1
ATOM 676 C CA . ASP A 1 83 ? -11.899 -0.428 16.341 1.00 94.38 83 ASP A CA 1
ATOM 677 C C . ASP A 1 83 ? -12.617 -1.392 15.376 1.00 94.38 83 ASP A C 1
ATOM 679 O O . ASP A 1 83 ? -13.556 -2.084 15.761 1.00 94.38 83 ASP A O 1
ATOM 683 N N . SER A 1 84 ? -12.174 -1.481 14.120 1.00 95.94 84 SER A N 1
ATOM 684 C CA . SER A 1 84 ? -12.785 -2.328 13.097 1.00 95.94 84 SER A CA 1
ATOM 685 C C . SER A 1 84 ? -11.760 -3.236 12.427 1.00 95.94 84 SER A C 1
ATOM 687 O O . SER A 1 84 ? -10.829 -2.769 11.771 1.00 95.94 84 SER A O 1
ATOM 689 N N . ARG A 1 85 ? -11.985 -4.554 12.503 1.00 96.56 85 ARG A N 1
ATOM 690 C CA . ARG A 1 85 ? -11.121 -5.576 11.889 1.00 96.56 85 ARG A CA 1
ATOM 691 C C . ARG A 1 85 ? -10.885 -5.335 10.396 1.00 96.56 85 ARG A C 1
ATOM 693 O O . ARG A 1 85 ? -9.750 -5.359 9.929 1.00 96.56 85 ARG A O 1
ATOM 700 N N . GLY A 1 86 ? -11.958 -5.084 9.644 1.00 96.94 86 GLY A N 1
ATOM 701 C CA . GLY A 1 86 ? -11.874 -4.857 8.198 1.00 96.94 86 GLY A CA 1
ATOM 702 C C . GLY A 1 86 ? -11.107 -3.582 7.849 1.00 96.94 86 GLY A C 1
ATOM 703 O O . GLY A 1 86 ? -10.306 -3.579 6.914 1.00 96.94 86 GLY A O 1
ATOM 704 N N . LYS A 1 87 ? -11.301 -2.514 8.633 1.00 96.69 87 LYS A N 1
ATOM 705 C CA . LYS A 1 87 ? -10.582 -1.249 8.456 1.00 96.69 87 LYS A CA 1
ATOM 706 C C . LYS A 1 87 ? -9.098 -1.392 8.801 1.00 96.69 87 LYS A C 1
ATOM 708 O O . LYS A 1 87 ? -8.272 -0.881 8.053 1.00 96.69 87 LYS A O 1
ATOM 713 N N . ALA A 1 88 ? -8.760 -2.140 9.854 1.00 97.94 88 ALA A N 1
ATOM 714 C CA . ALA A 1 88 ? -7.375 -2.420 10.229 1.00 97.94 88 ALA A CA 1
ATOM 715 C C . ALA A 1 88 ? -6.606 -3.086 9.081 1.00 97.94 88 ALA A C 1
ATOM 717 O O . ALA A 1 88 ? -5.561 -2.594 8.664 1.00 97.94 88 ALA A O 1
ATOM 718 N N . VAL A 1 89 ? -7.179 -4.139 8.492 1.00 98.31 89 VAL A N 1
ATOM 719 C CA . VAL A 1 89 ? -6.575 -4.831 7.345 1.00 98.31 89 VAL A CA 1
ATOM 720 C C . VAL A 1 89 ? -6.481 -3.923 6.113 1.00 98.31 89 VAL A C 1
ATOM 722 O O . VAL A 1 89 ? -5.474 -3.952 5.407 1.00 98.31 89 VAL A O 1
ATOM 725 N N . LEU A 1 90 ? -7.514 -3.122 5.826 1.00 97.38 90 LEU A N 1
ATOM 726 C CA . LEU A 1 90 ? -7.527 -2.240 4.655 1.00 97.38 90 LEU A CA 1
ATOM 727 C C . LEU A 1 90 ? -6.439 -1.163 4.726 1.00 97.38 90 LEU A C 1
ATOM 729 O O . LEU A 1 90 ? -5.735 -0.950 3.740 1.00 97.38 90 LEU A O 1
ATOM 733 N N . GLU A 1 91 ? -6.297 -0.490 5.868 1.00 97.62 91 GLU A N 1
ATOM 734 C CA . GLU A 1 91 ? -5.277 0.549 6.026 1.00 97.62 91 GLU A CA 1
ATOM 735 C C . GLU A 1 91 ? -3.868 -0.057 6.094 1.00 97.62 91 GLU A C 1
ATOM 737 O O . GLU A 1 91 ? -2.964 0.458 5.440 1.00 97.62 91 GLU A O 1
ATOM 742 N N . ALA A 1 92 ? -3.682 -1.206 6.759 1.00 98.12 92 ALA A N 1
ATOM 743 C CA . ALA A 1 92 ? -2.400 -1.916 6.758 1.00 98.12 92 ALA A CA 1
ATOM 744 C C . ALA A 1 92 ? -1.950 -2.300 5.334 1.00 98.12 92 ALA A C 1
ATOM 746 O O . ALA A 1 92 ? -0.787 -2.104 4.983 1.00 98.12 92 ALA A O 1
ATOM 747 N N . LYS A 1 93 ? -2.878 -2.750 4.470 1.00 98.00 93 LYS A N 1
ATOM 748 C CA . LYS A 1 93 ? -2.604 -2.996 3.040 1.00 98.00 93 LYS A CA 1
ATOM 749 C C . LYS A 1 93 ? -2.137 -1.745 2.306 1.00 98.00 93 LYS A C 1
ATOM 751 O O . LYS A 1 93 ? -1.194 -1.828 1.526 1.00 98.00 93 LYS A O 1
ATOM 756 N N . ARG A 1 94 ? -2.787 -0.600 2.530 1.00 95.88 94 ARG A N 1
ATOM 757 C CA . ARG A 1 94 ? -2.396 0.666 1.887 1.00 95.88 94 ARG A CA 1
ATOM 758 C C . ARG A 1 94 ? -0.992 1.084 2.303 1.00 95.88 94 ARG A C 1
ATOM 760 O O . ARG A 1 94 ? -0.174 1.356 1.435 1.00 95.88 94 ARG A O 1
ATOM 767 N N . ILE A 1 95 ? -0.706 1.036 3.603 1.00 96.62 95 ILE A N 1
ATOM 768 C CA . ILE A 1 95 ? 0.615 1.366 4.149 1.00 96.62 95 ILE A CA 1
ATOM 769 C C . ILE A 1 95 ? 1.687 0.439 3.561 1.00 96.62 95 ILE A C 1
ATOM 771 O O . ILE A 1 95 ? 2.723 0.921 3.119 1.00 96.62 95 ILE A O 1
ATOM 775 N N . ALA A 1 96 ? 1.423 -0.870 3.486 1.00 97.38 96 ALA A N 1
ATOM 776 C CA . ALA A 1 96 ? 2.365 -1.836 2.923 1.00 97.38 96 ALA A CA 1
ATOM 777 C C . ALA A 1 96 ? 2.643 -1.597 1.427 1.00 97.38 96 ALA A C 1
ATOM 779 O O . ALA A 1 96 ? 3.788 -1.706 0.989 1.00 97.38 96 ALA A O 1
ATOM 780 N N . ILE A 1 97 ? 1.615 -1.245 0.642 1.00 95.06 97 ILE A N 1
ATOM 781 C CA . ILE A 1 97 ? 1.772 -0.881 -0.775 1.00 95.06 97 ILE A CA 1
ATOM 782 C C . ILE A 1 97 ? 2.612 0.390 -0.912 1.00 95.06 97 ILE A C 1
ATOM 784 O O . ILE A 1 97 ? 3.528 0.419 -1.734 1.00 95.06 97 ILE A O 1
ATOM 788 N N . ASP A 1 98 ? 2.320 1.421 -0.118 1.00 91.44 98 ASP A N 1
ATOM 789 C CA . ASP A 1 98 ? 3.039 2.695 -0.169 1.00 91.44 98 ASP A CA 1
ATOM 790 C C . ASP A 1 98 ? 4.510 2.522 0.238 1.00 91.44 98 ASP A C 1
ATOM 792 O O . ASP A 1 98 ? 5.399 3.029 -0.449 1.00 91.44 98 ASP A O 1
ATOM 796 N N . ASP A 1 99 ? 4.785 1.750 1.295 1.00 94.00 99 ASP A N 1
ATOM 797 C CA . ASP A 1 99 ? 6.145 1.399 1.716 1.00 94.00 99 ASP A CA 1
ATOM 798 C C . ASP A 1 99 ? 6.892 0.638 0.612 1.00 94.00 99 ASP A C 1
ATOM 800 O O . ASP A 1 99 ? 7.971 1.061 0.190 1.00 94.00 99 ASP A O 1
ATOM 804 N N . ALA A 1 100 ? 6.289 -0.422 0.057 1.00 94.56 100 ALA A N 1
ATOM 805 C CA . ALA A 1 100 ? 6.884 -1.187 -1.040 1.00 94.56 100 ALA A CA 1
ATOM 806 C C . ALA A 1 100 ? 7.226 -0.268 -2.218 1.00 94.56 100 ALA A C 1
ATOM 808 O O . ALA A 1 100 ? 8.338 -0.304 -2.743 1.00 94.56 100 ALA A O 1
ATOM 809 N N . CYS A 1 101 ? 6.296 0.608 -2.598 1.00 88.88 101 CYS A N 1
ATOM 810 C CA . CYS A 1 101 ? 6.482 1.541 -3.697 1.00 88.88 101 CYS A CA 1
ATOM 811 C C . CYS A 1 101 ? 7.632 2.521 -3.453 1.00 88.88 101 CYS A C 1
ATOM 813 O O . CYS A 1 101 ? 8.476 2.707 -4.329 1.00 88.88 101 CYS A O 1
ATOM 815 N N . GLN A 1 102 ? 7.705 3.121 -2.263 1.00 87.06 102 GLN A N 1
ATOM 816 C CA . GLN A 1 102 ? 8.805 4.015 -1.905 1.00 87.06 102 GLN A CA 1
ATOM 817 C C . GLN A 1 102 ? 10.151 3.290 -1.936 1.00 87.06 102 GLN A C 1
ATOM 819 O O . GLN A 1 102 ? 11.138 3.845 -2.422 1.00 87.06 102 GLN A O 1
ATOM 824 N N . ARG A 1 103 ? 10.200 2.046 -1.446 1.00 90.19 103 ARG A N 1
ATOM 825 C CA . ARG A 1 103 ? 11.413 1.224 -1.469 1.00 90.19 103 ARG A CA 1
ATOM 826 C C . ARG A 1 103 ? 11.827 0.892 -2.897 1.00 90.19 103 ARG A C 1
ATOM 828 O O . ARG A 1 103 ? 12.994 1.098 -3.218 1.00 90.19 103 ARG A O 1
ATOM 835 N N . VAL A 1 104 ? 10.899 0.462 -3.761 1.00 88.69 104 VAL A N 1
ATOM 836 C CA . VAL A 1 104 ? 11.193 0.198 -5.181 1.00 88.69 104 VAL A CA 1
ATOM 837 C C . VAL A 1 104 ? 11.731 1.457 -5.866 1.00 88.69 104 VAL A C 1
ATOM 839 O O . VAL A 1 10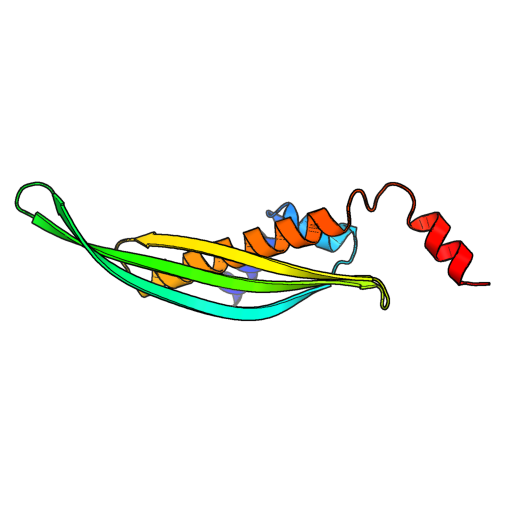4 ? 12.765 1.387 -6.525 1.00 88.69 104 VAL A O 1
ATOM 842 N N . CYS A 1 105 ? 11.096 2.617 -5.672 1.00 81.62 105 CYS A N 1
ATOM 843 C CA . CYS A 1 105 ? 11.552 3.875 -6.271 1.00 81.62 105 CYS A CA 1
ATOM 844 C C . CYS A 1 105 ? 12.990 4.235 -5.893 1.00 81.62 105 CYS A C 1
ATOM 846 O O . CYS A 1 105 ? 13.744 4.696 -6.744 1.00 81.62 105 CYS A O 1
ATOM 848 N N . ARG A 1 106 ? 13.402 3.994 -4.641 1.00 82.69 106 ARG A N 1
ATOM 849 C CA . ARG A 1 106 ? 14.783 4.260 -4.204 1.00 82.69 106 ARG A CA 1
ATOM 850 C C . ARG A 1 106 ? 15.811 3.396 -4.937 1.00 82.69 106 ARG A C 1
ATOM 852 O O . ARG A 1 106 ? 16.939 3.844 -5.107 1.00 82.69 106 ARG A O 1
ATOM 859 N N . VAL A 1 107 ? 15.439 2.192 -5.384 1.00 84.25 107 VAL A N 1
ATOM 860 C CA . VAL A 1 107 ? 16.345 1.293 -6.126 1.00 84.25 107 VAL A CA 1
ATOM 861 C C . VAL A 1 107 ? 16.701 1.863 -7.492 1.00 84.25 107 VAL A C 1
ATOM 863 O O . VAL A 1 107 ? 17.839 1.733 -7.930 1.00 84.25 107 VAL A O 1
ATOM 866 N N . PHE A 1 108 ? 15.760 2.549 -8.138 1.00 75.69 108 PHE A N 1
ATOM 867 C CA . PHE A 1 108 ? 16.032 3.223 -9.403 1.00 75.69 108 PHE A CA 1
ATOM 868 C C . PHE A 1 108 ? 17.004 4.412 -9.259 1.00 75.69 108 PHE A C 1
ATOM 870 O O . PHE A 1 108 ? 17.487 4.928 -10.268 1.00 75.69 108 PHE A O 1
ATOM 877 N N . GLY A 1 109 ? 17.325 4.824 -8.025 1.00 69.06 109 GLY A N 1
ATOM 878 C CA . GLY A 1 109 ? 18.247 5.914 -7.733 1.00 69.06 109 GLY A CA 1
ATOM 879 C C . GLY A 1 109 ? 17.785 7.244 -8.324 1.00 69.06 109 GLY A C 1
ATOM 880 O O . GLY A 1 109 ? 16.595 7.485 -8.535 1.00 69.06 109 GLY A O 1
ATOM 881 N N . ASP A 1 110 ? 18.745 8.118 -8.615 1.00 62.59 110 ASP A N 1
ATOM 882 C CA . ASP A 1 110 ? 18.486 9.349 -9.352 1.00 62.59 110 ASP A CA 1
ATOM 883 C C . ASP A 1 110 ? 18.415 9.012 -10.850 1.00 62.59 110 ASP A C 1
ATOM 885 O O . ASP A 1 110 ? 19.378 9.206 -11.600 1.00 62.59 110 ASP A O 1
ATOM 889 N N . ILE A 1 111 ? 17.260 8.497 -11.304 1.00 59.31 111 ILE A N 1
ATOM 890 C CA . ILE A 1 111 ? 16.947 8.215 -12.730 1.00 59.31 111 ILE A CA 1
ATOM 891 C C . ILE A 1 111 ? 17.286 9.433 -13.625 1.00 59.31 111 ILE A C 1
ATOM 893 O O . ILE A 1 111 ? 17.507 9.322 -14.832 1.00 59.31 111 ILE A O 1
ATOM 897 N N . HIS A 1 112 ? 17.383 10.610 -13.008 1.00 48.19 112 HIS A N 1
ATOM 898 C CA . HIS A 1 112 ? 17.815 11.881 -13.563 1.00 48.19 112 HIS A CA 1
ATOM 899 C C . HIS A 1 112 ? 19.255 11.964 -14.087 1.00 48.19 112 HIS A C 1
ATOM 901 O O . HIS A 1 112 ? 19.496 12.760 -14.991 1.00 48.19 112 HIS A O 1
ATOM 907 N N . SER A 1 113 ? 20.210 11.182 -13.584 1.00 47.34 113 SER A N 1
ATOM 908 C CA . SER A 1 113 ? 21.642 11.494 -13.764 1.00 47.34 113 SER A CA 1
ATOM 909 C C . SER A 1 113 ? 22.364 10.772 -14.916 1.00 47.34 113 SER A C 1
ATOM 911 O O . SER A 1 113 ? 23.586 10.849 -15.015 1.00 47.34 113 SER A O 1
ATOM 913 N N . GLY A 1 114 ? 21.651 10.124 -15.850 1.00 47.50 114 GLY A N 1
ATOM 914 C CA . GLY A 1 114 ? 22.328 9.553 -17.032 1.00 47.50 114 GLY A CA 1
ATOM 915 C C . GLY A 1 114 ? 21.525 8.671 -17.989 1.00 47.50 114 GLY A C 1
ATOM 916 O O . GLY A 1 114 ? 22.073 8.214 -18.995 1.00 47.50 114 GLY A O 1
ATOM 917 N N . HIS A 1 115 ? 20.236 8.423 -17.739 1.00 48.16 115 HIS A N 1
ATOM 918 C CA . HIS A 1 115 ? 19.493 7.399 -18.486 1.00 48.16 115 HIS A CA 1
ATOM 919 C C . HIS A 1 115 ? 19.274 7.733 -19.978 1.00 48.16 115 HIS A C 1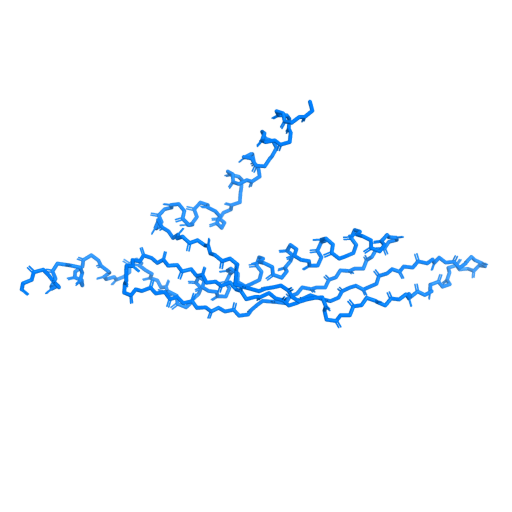
ATOM 921 O O . HIS A 1 115 ? 19.148 6.827 -20.806 1.00 48.16 115 HIS A O 1
ATOM 927 N N . HIS A 1 116 ? 19.276 9.019 -20.352 1.00 48.47 116 HIS A N 1
ATOM 928 C CA . HIS A 1 116 ? 19.137 9.438 -21.753 1.00 48.47 116 HIS A CA 1
ATOM 929 C C . HIS A 1 116 ? 20.333 8.990 -22.617 1.00 48.47 116 HIS A C 1
ATOM 931 O O . HIS A 1 116 ? 20.147 8.527 -23.741 1.00 48.47 116 HIS A O 1
ATOM 937 N N . ASN A 1 117 ? 21.551 9.027 -22.062 1.00 49.75 117 ASN A N 1
ATOM 938 C CA . ASN A 1 117 ? 22.773 8.625 -22.766 1.00 49.75 117 ASN A CA 1
ATOM 939 C C . ASN A 1 117 ? 22.893 7.093 -22.892 1.00 49.75 117 ASN A C 1
ATOM 941 O O . ASN A 1 117 ? 23.347 6.591 -23.918 1.00 49.75 117 ASN A O 1
ATOM 945 N N . LEU A 1 118 ? 22.412 6.338 -21.896 1.00 50.62 118 LEU A N 1
ATOM 946 C CA . LEU A 1 118 ? 22.377 4.866 -21.921 1.00 50.62 118 LEU A CA 1
ATOM 947 C C . LEU A 1 118 ? 21.387 4.302 -22.958 1.00 50.62 118 LEU A C 1
ATOM 949 O O . LEU A 1 118 ? 21.670 3.287 -23.591 1.00 50.62 118 LEU A O 1
ATOM 953 N N . MET A 1 119 ? 20.245 4.966 -23.167 1.00 51.06 119 MET A N 1
ATOM 954 C CA . MET A 1 119 ? 19.251 4.579 -24.182 1.00 51.06 119 MET A CA 1
ATOM 955 C C . MET A 1 119 ? 19.742 4.816 -25.620 1.00 51.06 119 MET A C 1
ATOM 957 O O . MET A 1 119 ? 19.395 4.051 -26.518 1.00 51.06 119 MET A O 1
ATOM 961 N N . MET A 1 120 ? 20.555 5.855 -25.842 1.00 51.09 120 MET A N 1
ATOM 962 C CA . MET A 1 120 ? 21.172 6.148 -27.144 1.00 51.09 120 MET A CA 1
ATOM 963 C C . MET A 1 120 ? 22.248 5.112 -27.510 1.00 51.09 120 MET A C 1
ATOM 965 O O . MET A 1 120 ? 22.312 4.679 -28.656 1.00 51.09 120 MET A O 1
ATOM 969 N N . ALA A 1 121 ? 23.044 4.659 -26.534 1.00 49.72 121 ALA A N 1
ATOM 970 C CA . ALA A 1 121 ? 24.107 3.673 -26.750 1.00 49.72 121 ALA A CA 1
ATOM 971 C C . ALA A 1 121 ? 23.592 2.252 -27.056 1.00 49.72 121 ALA A C 1
ATOM 973 O O . ALA A 1 121 ? 24.280 1.478 -27.709 1.00 49.72 121 ALA A O 1
ATOM 974 N N . ARG A 1 122 ? 22.376 1.899 -26.615 1.00 49.09 122 ARG A N 1
ATOM 975 C CA . ARG A 1 122 ? 21.763 0.575 -26.856 1.00 49.09 122 ARG A CA 1
ATOM 976 C C . ARG A 1 122 ? 21.071 0.432 -28.220 1.00 49.09 122 ARG A C 1
ATOM 978 O O . ARG A 1 122 ? 20.529 -0.630 -28.506 1.00 49.09 122 ARG A O 1
ATOM 985 N N . LYS A 1 123 ? 21.038 1.494 -29.033 1.00 49.56 123 LYS A N 1
ATOM 986 C CA . LYS A 1 123 ? 20.438 1.504 -30.380 1.00 49.56 123 LYS A CA 1
ATOM 987 C C . LYS A 1 123 ? 21.458 1.340 -31.521 1.00 49.56 123 LYS A C 1
ATOM 989 O O . LYS A 1 123 ? 21.073 1.543 -32.671 1.00 49.56 123 LYS A O 1
ATOM 994 N N . GLN A 1 124 ? 22.718 1.022 -31.218 1.00 40.53 124 GLN A N 1
ATOM 995 C CA . GLN A 1 124 ? 23.751 0.713 -32.216 1.00 40.53 124 GLN A CA 1
ATOM 996 C C . GLN A 1 124 ? 23.917 -0.793 -32.390 1.00 40.53 124 GLN A C 1
ATOM 998 O O . GLN A 1 124 ? 23.904 -1.498 -31.356 1.00 40.53 124 GLN A O 1
#

pLDDT: mean 80.7, std 18.79, range [40.53, 98.81]

Organism: Naegleria gruberi (NCBI:txid5762)

Radius of gyration: 19.27 Å; chains: 1; bounding box: 47×26×66 Å

Foldseek 3Di:
DVVVVVVVVVVVLVPDPLNVVCVVLVKDKDWPDKDWPDKDWDWDDDPPDTAIKIKTKMKTKMKIDSDPVDIDIFIFIFMAMDSDRVVRVVVRRVRRVVRRSVVRVCVCPPVPPPVVVVVVVVVD